Protein AF-A0A0B8NK72-F1 (afdb_monomer)

Structure (mmCIF, N/CA/C/O backbone):
data_AF-A0A0B8NK72-F1
#
_entry.id   AF-A0A0B8NK72-F1
#
loop_
_atom_site.group_PDB
_atom_site.id
_atom_site.type_symbol
_atom_site.label_atom_id
_atom_site.label_alt_id
_atom_site.label_comp_id
_atom_site.label_asym_id
_atom_site.la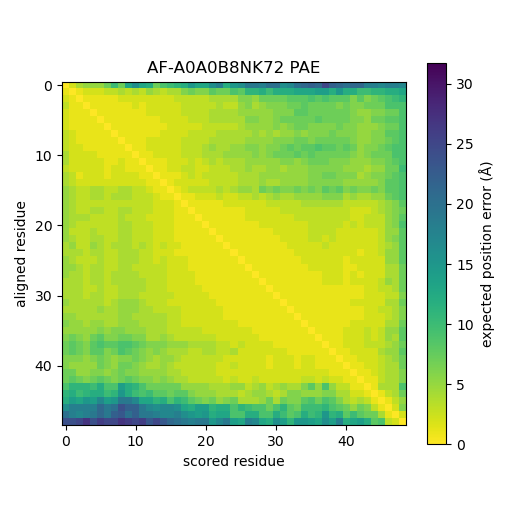bel_entity_id
_atom_site.label_seq_id
_atom_site.pdbx_PDB_ins_code
_atom_site.Cartn_x
_atom_site.Cartn_y
_atom_site.Cartn_z
_atom_site.occupancy
_atom_site.B_iso_or_equiv
_atom_site.auth_seq_id
_atom_site.auth_comp_id
_atom_site.auth_asym_id
_atom_site.auth_atom_id
_atom_site.pdbx_PDB_model_num
ATOM 1 N N . MET A 1 1 ? 13.369 0.720 -7.430 1.00 66.69 1 MET A N 1
ATOM 2 C CA . MET A 1 1 ? 13.026 1.634 -8.546 1.00 66.69 1 MET A CA 1
ATOM 3 C C . MET A 1 1 ? 13.484 1.138 -9.915 1.00 66.69 1 MET A C 1
ATOM 5 O O . MET A 1 1 ? 12.767 1.399 -10.867 1.00 66.69 1 MET A O 1
ATOM 9 N N . ALA A 1 2 ? 14.625 0.444 -10.049 1.00 89.75 2 ALA A N 1
ATOM 10 C CA . ALA A 1 2 ? 15.099 -0.035 -11.358 1.00 89.75 2 ALA A CA 1
ATOM 11 C C . ALA A 1 2 ? 14.091 -0.946 -12.095 1.00 89.75 2 ALA A C 1
ATOM 13 O O . ALA A 1 2 ? 13.975 -0.864 -13.311 1.00 89.75 2 ALA A O 1
ATOM 14 N N . GLU A 1 3 ? 13.329 -1.758 -11.356 1.00 94.00 3 GLU A N 1
ATOM 15 C CA . GLU A 1 3 ? 12.291 -2.637 -11.913 1.00 94.00 3 GLU A CA 1
ATOM 16 C C . GLU A 1 3 ? 11.144 -1.851 -12.569 1.00 94.00 3 GLU A C 1
ATOM 18 O O . GLU A 1 3 ? 10.866 -2.079 -13.740 1.00 94.00 3 GLU A O 1
ATOM 23 N N . LEU A 1 4 ? 10.562 -0.871 -11.868 1.00 91.75 4 LEU A N 1
ATOM 24 C CA . LEU A 1 4 ? 9.490 -0.020 -12.399 1.00 91.75 4 LEU A CA 1
ATOM 25 C C . LEU A 1 4 ? 9.922 0.724 -13.669 1.00 91.75 4 LEU A C 1
ATOM 27 O O . LEU A 1 4 ? 9.187 0.772 -14.650 1.00 91.75 4 LEU A O 1
ATOM 31 N N . ILE A 1 5 ? 11.137 1.279 -13.667 1.00 94.06 5 ILE A N 1
ATOM 32 C CA . ILE A 1 5 ? 11.687 1.977 -14.838 1.00 94.06 5 ILE A CA 1
ATOM 33 C C . ILE A 1 5 ? 11.845 1.003 -16.013 1.00 94.06 5 ILE A C 1
ATOM 35 O O . ILE A 1 5 ? 11.505 1.338 -17.145 1.00 94.06 5 ILE A O 1
ATOM 39 N N . ASN A 1 6 ? 12.325 -0.215 -15.753 1.00 96.12 6 ASN A N 1
ATOM 40 C CA . ASN A 1 6 ? 12.421 -1.254 -16.771 1.00 96.12 6 ASN A CA 1
ATOM 41 C C . ASN A 1 6 ? 11.039 -1.688 -17.290 1.00 96.12 6 ASN A C 1
ATOM 43 O O . ASN A 1 6 ? 10.899 -1.892 -18.492 1.00 96.12 6 ASN A O 1
ATOM 47 N N . ALA A 1 7 ? 10.030 -1.793 -16.423 1.00 95.62 7 ALA A N 1
ATOM 48 C CA . ALA A 1 7 ? 8.666 -2.151 -16.801 1.00 95.62 7 ALA A CA 1
ATOM 49 C C . ALA A 1 7 ? 8.066 -1.142 -17.786 1.00 95.62 7 ALA A C 1
ATOM 51 O O . ALA A 1 7 ? 7.583 -1.528 -18.847 1.00 95.62 7 ALA A O 1
ATOM 52 N N . ILE A 1 8 ? 8.232 0.153 -17.493 1.00 93.50 8 ILE A N 1
ATOM 53 C CA . ILE A 1 8 ? 7.834 1.250 -18.384 1.00 93.50 8 ILE A CA 1
ATOM 54 C C . ILE A 1 8 ? 8.559 1.138 -19.729 1.00 93.50 8 ILE A C 1
ATOM 56 O O . ILE A 1 8 ? 7.930 1.203 -20.779 1.00 93.50 8 ILE A O 1
ATOM 60 N N . ALA A 1 9 ? 9.880 0.936 -19.706 1.00 96.94 9 ALA A N 1
ATOM 61 C CA . ALA A 1 9 ? 10.689 0.854 -20.922 1.00 96.94 9 ALA A CA 1
ATOM 62 C C . ALA A 1 9 ? 10.392 -0.385 -21.787 1.00 96.94 9 ALA A C 1
ATOM 64 O O . ALA A 1 9 ? 10.749 -0.399 -22.962 1.00 96.94 9 ALA A O 1
ATOM 65 N N . THR A 1 10 ? 9.787 -1.427 -21.213 1.00 97.38 10 THR A N 1
ATOM 66 C CA . THR A 1 10 ? 9.464 -2.690 -21.898 1.00 97.38 10 THR A CA 1
ATOM 67 C C . THR A 1 10 ? 7.963 -2.894 -22.110 1.00 97.38 10 THR A C 1
ATOM 69 O O . THR A 1 10 ? 7.562 -3.991 -22.484 1.00 97.38 10 THR A O 1
ATOM 72 N N . GLU A 1 11 ? 7.149 -1.854 -21.889 1.00 95.94 11 GLU A N 1
ATOM 73 C CA . GLU A 1 11 ? 5.687 -1.867 -22.071 1.00 95.94 11 GLU A CA 1
ATOM 74 C C . GLU A 1 11 ? 4.987 -3.037 -21.358 1.00 95.94 11 GLU A C 1
ATOM 76 O O . GLU A 1 11 ? 4.041 -3.638 -21.865 1.00 95.94 11 GLU A O 1
ATOM 81 N N . ARG A 1 12 ? 5.460 -3.365 -20.154 1.00 96.00 12 ARG A N 1
ATOM 82 C CA . ARG A 1 12 ? 4.867 -4.387 -19.286 1.00 96.00 12 ARG A CA 1
ATOM 83 C C . ARG A 1 12 ? 4.386 -3.770 -17.984 1.00 96.00 12 ARG A C 1
ATOM 85 O O . ARG A 1 12 ? 4.884 -2.728 -17.554 1.00 96.00 12 ARG A O 1
ATOM 92 N N . ASP A 1 13 ? 3.513 -4.491 -17.297 1.00 93.19 13 ASP A N 1
ATOM 93 C CA . ASP A 1 13 ? 3.164 -4.133 -15.931 1.00 93.19 13 ASP A CA 1
ATOM 94 C C . ASP A 1 13 ? 4.370 -4.339 -14.990 1.00 93.19 13 ASP A C 1
ATOM 96 O O . ASP A 1 13 ? 5.127 -5.316 -15.128 1.00 93.19 13 A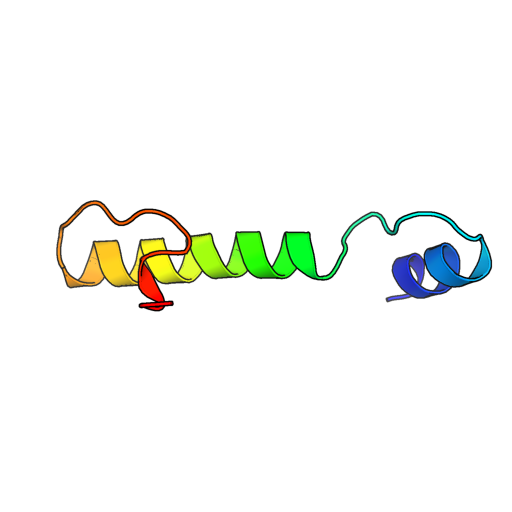SP A O 1
ATOM 100 N N . PRO A 1 14 ? 4.602 -3.406 -14.048 1.00 94.00 14 PRO A N 1
ATOM 101 C CA . PRO A 1 14 ? 5.633 -3.562 -13.034 1.00 94.00 14 PRO A CA 1
ATOM 102 C C . PRO A 1 14 ? 5.230 -4.637 -12.024 1.00 94.00 14 PRO A C 1
ATOM 104 O O . PRO A 1 14 ? 4.050 -4.892 -11.799 1.00 94.00 14 PRO A O 1
ATOM 107 N N . GLN A 1 15 ? 6.221 -5.238 -11.364 1.00 91.75 15 GLN A N 1
ATOM 108 C CA . GLN A 1 15 ? 5.971 -6.237 -10.313 1.00 91.75 15 GLN A CA 1
ATOM 109 C C . GLN A 1 15 ? 5.243 -5.663 -9.096 1.00 91.75 15 GLN A C 1
ATOM 111 O O . GLN A 1 15 ? 4.687 -6.410 -8.295 1.00 91.75 15 GLN A O 1
ATOM 116 N N . THR A 1 16 ? 5.310 -4.348 -8.915 1.00 88.06 16 THR A N 1
ATOM 117 C CA . THR A 1 16 ? 4.560 -3.637 -7.886 1.00 88.06 16 THR A CA 1
ATOM 118 C C . THR A 1 16 ? 4.143 -2.301 -8.469 1.00 88.06 16 THR A C 1
ATOM 120 O O . THR A 1 16 ? 4.990 -1.494 -8.869 1.00 88.06 16 THR A O 1
ATOM 123 N N . ASN A 1 17 ? 2.839 -2.080 -8.565 1.00 89.75 17 ASN A N 1
ATOM 124 C CA . ASN A 1 17 ? 2.267 -0.860 -9.112 1.00 89.75 17 ASN A CA 1
ATOM 125 C C . ASN A 1 17 ? 1.709 0.040 -7.991 1.00 89.75 17 ASN A C 1
ATOM 127 O O . ASN A 1 17 ? 1.750 -0.277 -6.801 1.00 89.75 17 ASN A O 1
ATOM 131 N N . GLY A 1 18 ? 1.221 1.222 -8.372 1.00 90.38 18 GLY A N 1
ATOM 132 C CA . GLY A 1 18 ? 0.657 2.173 -7.414 1.00 90.38 18 GLY A CA 1
ATOM 133 C C . GLY A 1 18 ? -0.588 1.650 -6.692 1.00 90.38 18 GLY A C 1
ATOM 134 O O . GLY A 1 18 ? -0.765 1.957 -5.518 1.00 90.38 18 GLY A O 1
ATOM 135 N N . MET A 1 19 ? -1.420 0.848 -7.358 1.00 90.12 19 MET A N 1
ATOM 136 C CA . MET A 1 19 ? -2.619 0.260 -6.764 1.00 90.12 19 MET A CA 1
ATOM 137 C C . MET A 1 19 ? -2.264 -0.753 -5.675 1.00 90.12 19 MET A C 1
ATOM 139 O O . MET A 1 19 ? -2.801 -0.656 -4.577 1.00 90.12 19 MET A O 1
ATOM 143 N N . ASP A 1 20 ? -1.281 -1.623 -5.918 1.00 91.12 20 ASP A N 1
ATOM 144 C CA . ASP A 1 20 ? -0.809 -2.597 -4.921 1.00 91.12 20 ASP A CA 1
ATOM 145 C C . ASP A 1 20 ? -0.334 -1.893 -3.632 1.00 91.12 20 ASP A C 1
ATOM 147 O O . ASP A 1 20 ? -0.579 -2.341 -2.504 1.00 91.12 20 ASP A O 1
ATOM 151 N N . ASN A 1 21 ? 0.316 -0.732 -3.789 1.00 90.62 21 ASN A N 1
ATOM 152 C CA . ASN A 1 21 ? 0.728 0.104 -2.664 1.00 90.62 21 ASN A CA 1
ATOM 153 C C . ASN A 1 21 ? -0.477 0.698 -1.921 1.00 90.62 21 ASN A C 1
ATOM 155 O O . ASN A 1 21 ? -0.477 0.731 -0.690 1.00 90.62 21 ASN A O 1
ATOM 159 N N . LEU A 1 22 ? -1.496 1.172 -2.643 1.00 92.31 22 LEU A N 1
ATOM 160 C CA . LEU A 1 22 ? -2.711 1.728 -2.042 1.00 92.31 22 LEU A CA 1
ATOM 161 C C . LEU A 1 22 ? -3.506 0.666 -1.277 1.00 92.31 22 LEU A C 1
ATOM 163 O O . LEU A 1 22 ? -3.967 0.945 -0.171 1.00 92.31 22 LEU A O 1
ATOM 167 N N . GLU A 1 23 ? -3.612 -0.554 -1.802 1.00 92.12 23 GLU A N 1
ATOM 168 C CA . GLU A 1 23 ? -4.245 -1.680 -1.106 1.00 92.12 23 GLU A CA 1
ATOM 169 C C . GLU A 1 23 ? -3.506 -2.023 0.193 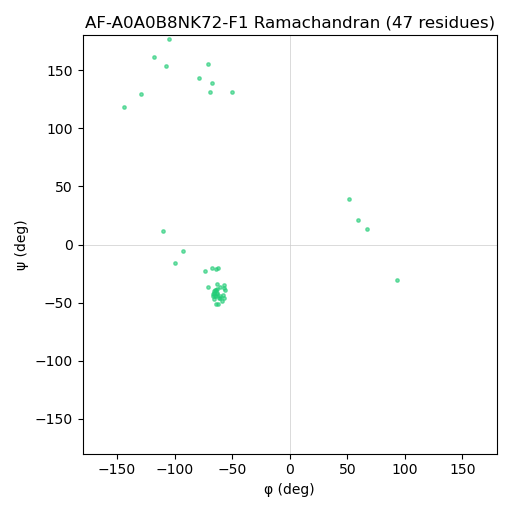1.00 92.12 23 GLU A C 1
ATOM 171 O O . GLU A 1 23 ? -4.120 -2.142 1.259 1.00 92.12 23 GLU A O 1
ATOM 176 N N . SER A 1 24 ? -2.172 -2.095 0.128 1.00 93.69 24 SER A N 1
ATOM 177 C CA . SER A 1 24 ? -1.321 -2.346 1.297 1.00 93.69 24 SER A CA 1
ATOM 178 C C . SER A 1 24 ? -1.491 -1.263 2.365 1.00 93.69 24 SER A C 1
ATOM 180 O O . SER A 1 24 ? -1.647 -1.563 3.550 1.00 93.69 24 SER A O 1
ATOM 182 N N . LEU A 1 25 ? -1.516 0.009 1.956 1.00 94.06 25 LEU A N 1
ATOM 183 C CA . LEU A 1 25 ? -1.782 1.128 2.860 1.00 94.06 25 LEU A CA 1
ATOM 184 C C . LEU A 1 25 ? -3.188 1.037 3.464 1.00 94.06 25 LEU A C 1
ATOM 186 O O . LEU A 1 25 ? -3.338 1.227 4.670 1.00 94.06 25 LEU A O 1
ATOM 190 N N . GLY A 1 26 ? -4.203 0.697 2.667 1.00 94.25 26 GLY A N 1
ATOM 191 C CA . GLY A 1 26 ? -5.577 0.506 3.131 1.00 94.25 26 GLY A CA 1
ATOM 192 C C . GLY A 1 26 ? -5.685 -0.533 4.249 1.00 94.25 26 GLY A C 1
ATOM 193 O O . GLY A 1 26 ? -6.411 -0.314 5.222 1.00 94.25 26 GLY A O 1
ATOM 194 N N . LEU A 1 27 ? -4.922 -1.626 4.158 1.00 95.06 27 LEU A N 1
ATOM 195 C CA . LEU A 1 27 ? -4.824 -2.624 5.224 1.00 95.06 27 LEU A CA 1
ATOM 196 C C . LEU A 1 27 ? -4.158 -2.053 6.481 1.00 95.06 27 LEU A C 1
ATOM 198 O O . LEU A 1 27 ? -4.686 -2.230 7.579 1.00 95.06 27 LEU A O 1
ATOM 202 N N . CYS A 1 28 ? -3.034 -1.346 6.335 1.00 96.00 28 CYS A N 1
ATOM 203 C CA . CYS A 1 28 ? -2.344 -0.720 7.464 1.00 96.00 28 CYS A CA 1
ATOM 204 C C . CYS A 1 28 ? -3.261 0.249 8.228 1.00 96.00 28 CYS A C 1
ATOM 206 O O . CYS A 1 28 ? -3.335 0.179 9.455 1.00 96.00 28 CYS A O 1
ATOM 208 N N . PHE A 1 29 ? -4.005 1.108 7.525 1.00 95.81 29 PHE A N 1
ATOM 209 C CA . PHE A 1 29 ? -4.943 2.042 8.159 1.00 95.81 29 PHE A CA 1
ATOM 210 C C . PHE A 1 29 ? -6.103 1.327 8.856 1.00 95.81 29 PHE A C 1
ATOM 212 O O . PHE A 1 29 ? -6.450 1.682 9.982 1.00 95.81 29 PHE A O 1
ATOM 219 N N . ALA A 1 30 ? -6.670 0.288 8.237 1.00 95.62 30 ALA A N 1
ATOM 220 C CA . ALA A 1 30 ? -7.718 -0.508 8.871 1.0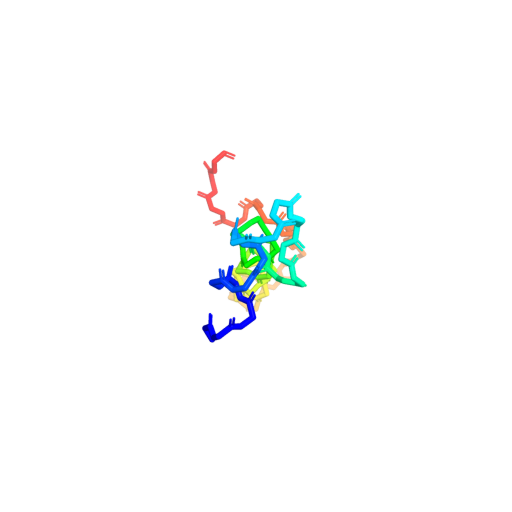0 95.62 30 ALA A CA 1
ATOM 221 C C . ALA A 1 30 ? -7.223 -1.229 10.133 1.00 95.62 30 ALA A C 1
ATOM 223 O O . ALA A 1 30 ? -7.947 -1.275 11.127 1.00 95.62 30 ALA A O 1
ATOM 224 N N . ALA A 1 31 ? -5.987 -1.734 10.136 1.00 96.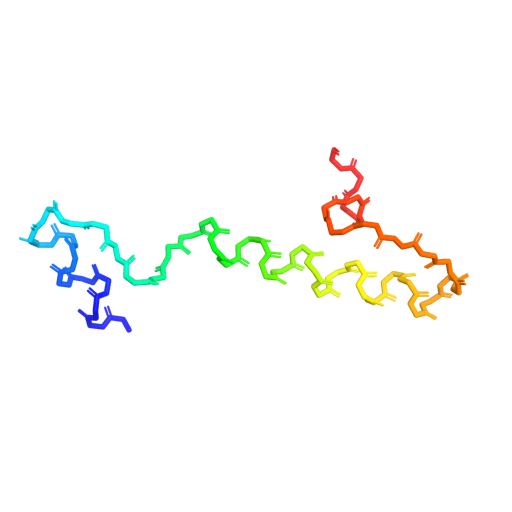38 31 ALA A N 1
ATOM 225 C CA . ALA A 1 31 ? -5.392 -2.368 11.310 1.00 96.38 31 ALA A CA 1
ATOM 226 C C . ALA A 1 31 ? -5.225 -1.383 12.478 1.00 96.38 31 ALA A C 1
ATOM 228 O O . ALA A 1 31 ? -5.588 -1.712 13.608 1.00 96.38 31 ALA A O 1
ATOM 229 N N . VAL A 1 32 ? -4.739 -0.166 12.209 1.00 96.56 32 VAL A N 1
ATOM 230 C CA . VAL A 1 32 ? -4.617 0.892 13.228 1.00 96.56 32 VAL A CA 1
ATOM 231 C C . VAL A 1 32 ? -5.992 1.274 13.779 1.00 96.56 32 VAL A C 1
ATOM 233 O O . VAL A 1 32 ? -6.201 1.210 14.989 1.00 96.56 32 VAL A O 1
ATOM 236 N N . ALA A 1 33 ? -6.960 1.572 12.909 1.00 95.50 33 ALA A N 1
ATOM 237 C CA . ALA A 1 33 ? -8.318 1.930 13.325 1.00 95.50 33 ALA A CA 1
ATOM 238 C C . ALA A 1 33 ? -9.004 0.805 14.125 1.00 95.50 33 ALA A C 1
ATOM 240 O O . ALA A 1 33 ? -9.737 1.056 15.087 1.00 95.50 33 ALA A O 1
ATOM 241 N N . SER A 1 34 ? -8.752 -0.453 13.755 1.00 96.75 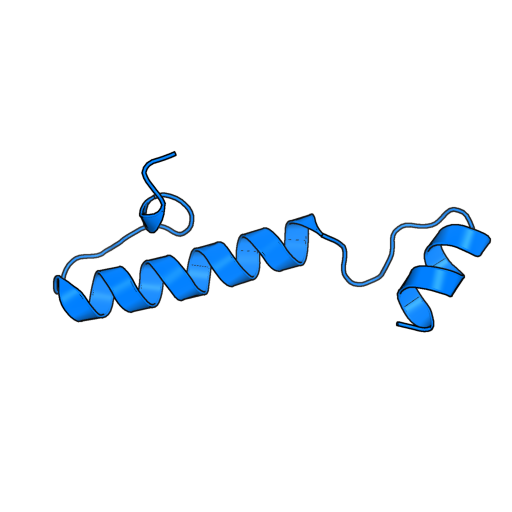34 SER A N 1
ATOM 242 C CA . SER A 1 34 ? -9.246 -1.617 14.489 1.00 96.75 34 SER A CA 1
ATOM 243 C C . SER A 1 34 ? -8.646 -1.696 15.894 1.00 96.75 34 SER A C 1
ATOM 245 O O . SER A 1 34 ? -9.385 -1.898 16.858 1.00 96.75 34 SER A O 1
ATOM 247 N N . ALA A 1 35 ? -7.337 -1.466 16.032 1.00 97.38 35 ALA A N 1
ATOM 248 C CA . ALA A 1 35 ? -6.652 -1.469 17.322 1.00 97.38 35 ALA A CA 1
ATOM 249 C C . ALA A 1 35 ? -7.144 -0.348 18.256 1.00 97.38 35 ALA A C 1
ATOM 251 O O . ALA A 1 35 ? -7.315 -0.581 19.450 1.00 97.38 35 ALA A O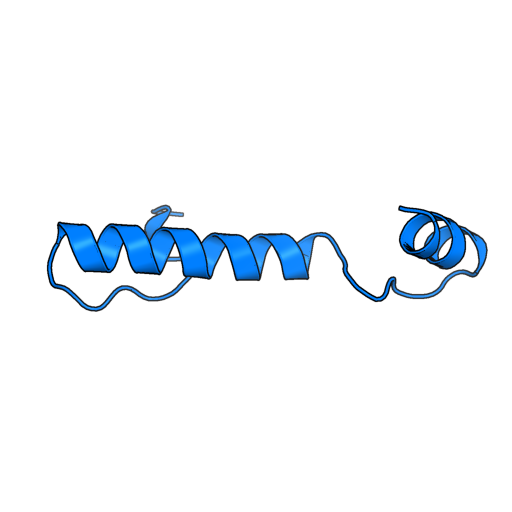 1
ATOM 252 N N . GLU A 1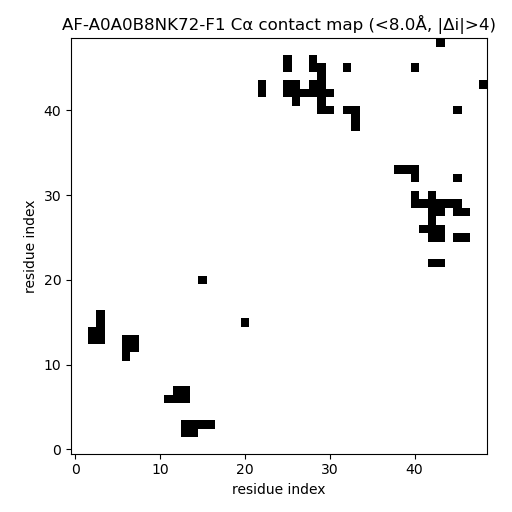 36 ? -7.416 0.844 17.722 1.00 96.44 36 GLU A N 1
ATOM 253 C CA . GLU A 1 36 ? -7.903 1.991 18.501 1.00 96.44 36 GLU A CA 1
ATOM 254 C C . GLU A 1 36 ? -9.351 1.819 18.978 1.00 96.44 36 GLU A C 1
ATOM 256 O O . GLU A 1 36 ? -9.707 2.240 20.079 1.00 96.44 36 GLU A O 1
ATOM 261 N N . THR A 1 37 ? -10.202 1.203 18.156 1.00 95.75 37 THR A N 1
ATOM 262 C CA . THR A 1 37 ? -11.647 1.106 18.425 1.00 95.75 37 THR A CA 1
ATOM 263 C C . THR A 1 37 ? -12.081 -0.232 19.018 1.00 95.75 37 THR A C 1
ATOM 265 O O . THR A 1 37 ? -13.208 -0.346 19.506 1.00 95.75 37 THR A O 1
ATOM 268 N N . GLY A 1 38 ? -11.231 -1.259 18.938 1.00 96.56 38 GLY A N 1
ATOM 269 C CA . GLY A 1 38 ? -11.567 -2.640 19.290 1.00 96.56 38 GLY A CA 1
ATOM 270 C C . GLY A 1 38 ? -12.592 -3.290 18.352 1.00 96.56 38 GLY A C 1
ATOM 271 O O . GLY A 1 38 ? -13.157 -4.330 18.690 1.00 96.56 38 GLY A O 1
ATOM 272 N N . LYS A 1 39 ? -12.878 -2.683 17.194 1.00 95.75 39 LYS A N 1
ATOM 273 C CA . LYS A 1 39 ? -13.859 -3.174 16.215 1.00 95.75 39 LYS A CA 1
ATOM 274 C C . LYS A 1 39 ? -13.160 -3.738 14.985 1.00 95.75 39 LYS A C 1
ATOM 276 O O . LYS A 1 39 ? -12.061 -3.318 14.637 1.00 95.75 39 LYS A O 1
ATOM 281 N N . SER A 1 40 ? -13.815 -4.669 14.296 1.00 95.44 40 SER A N 1
ATOM 282 C CA . SER A 1 40 ? -13.371 -5.089 12.964 1.00 95.44 40 SER A CA 1
ATOM 283 C C . SER A 1 40 ? -13.596 -3.948 11.966 1.00 95.44 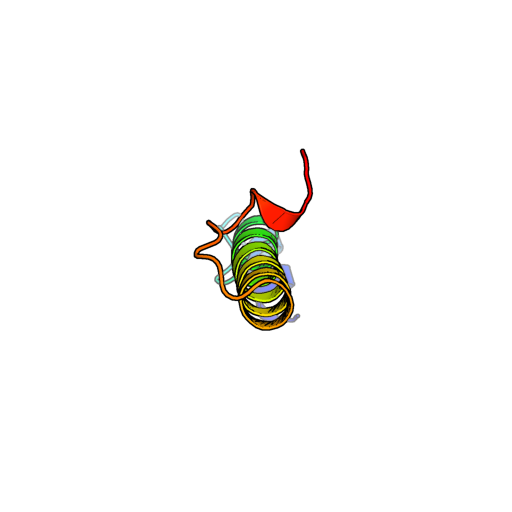40 SER A C 1
ATOM 285 O O . SER A 1 40 ? -14.683 -3.371 11.937 1.00 95.44 40 SER A O 1
ATOM 287 N N . VAL A 1 41 ? -12.570 -3.623 11.176 1.00 95.06 41 VAL A N 1
ATOM 288 C CA . VAL A 1 41 ? -12.587 -2.570 10.148 1.00 95.06 41 VAL A CA 1
ATOM 289 C C . VAL A 1 41 ? -12.078 -3.180 8.846 1.00 95.06 41 VAL A C 1
ATOM 291 O O . VAL A 1 41 ? -11.028 -3.829 8.852 1.00 95.06 41 VAL A O 1
ATOM 294 N N . LYS A 1 42 ? -12.798 -3.007 7.731 1.00 93.44 42 LYS A N 1
ATOM 295 C CA . LYS A 1 42 ? -12.314 -3.498 6.436 1.00 93.44 42 LYS A CA 1
ATOM 296 C C . LYS A 1 42 ? -11.263 -2.544 5.851 1.00 93.44 42 LYS A C 1
ATOM 298 O O . LYS A 1 42 ? -11.415 -1.325 5.975 1.00 93.44 42 LYS A O 1
ATOM 303 N N . PRO A 1 43 ? -10.224 -3.064 5.173 1.00 90.94 43 PRO A N 1
ATOM 304 C CA . PRO A 1 43 ? -9.314 -2.243 4.376 1.00 90.94 43 PRO A CA 1
ATOM 305 C C . PRO A 1 43 ? -10.081 -1.317 3.424 1.00 90.94 43 PRO A C 1
ATOM 307 O O . PRO A 1 43 ? -11.002 -1.760 2.742 1.00 90.94 43 PRO A O 1
ATOM 310 N N . GLY A 1 44 ? -9.728 -0.030 3.418 1.00 82.69 44 GLY A N 1
ATOM 311 C CA . GLY A 1 44 ? -10.410 1.012 2.636 1.00 82.69 44 GLY A CA 1
ATOM 312 C C . GLY A 1 44 ? -11.525 1.765 3.378 1.00 82.69 44 GLY A C 1
ATOM 313 O O . GLY A 1 44 ? -11.672 2.963 3.162 1.00 82.69 44 GLY A O 1
ATOM 314 N N . GLU A 1 45 ? -12.232 1.141 4.329 1.00 85.38 45 GLU A N 1
ATOM 315 C CA . GLU A 1 45 ? -13.289 1.817 5.116 1.00 85.38 45 GLU A CA 1
ATOM 316 C C . GLU A 1 45 ? -12.717 2.788 6.163 1.00 85.38 45 GLU A C 1
ATOM 318 O O . GLU A 1 45 ? -13.382 3.737 6.573 1.00 85.38 45 GLU A O 1
ATOM 323 N N . ALA A 1 46 ? -11.459 2.586 6.570 1.00 76.62 46 ALA A N 1
ATOM 324 C CA . ALA A 1 46 ? -10.776 3.448 7.536 1.00 76.62 46 ALA A CA 1
ATOM 325 C C . ALA A 1 46 ? -10.599 4.901 7.052 1.00 76.62 46 ALA A C 1
ATOM 327 O O . ALA A 1 46 ? -10.391 5.791 7.873 1.00 76.62 46 ALA A O 1
ATOM 328 N N . LEU A 1 47 ? -10.667 5.147 5.738 1.00 63.09 47 LEU A N 1
ATOM 329 C CA . LEU A 1 47 ? -10.427 6.462 5.138 1.00 63.09 47 LEU A CA 1
ATOM 330 C C . LEU A 1 47 ? -11.704 7.300 4.949 1.00 63.09 47 LEU A C 1
ATOM 332 O O . LEU A 1 47 ? -11.594 8.462 4.567 1.00 63.09 47 LEU A O 1
ATOM 336 N N . GLY A 1 48 ? -12.896 6.753 5.227 1.00 58.47 48 GLY A N 1
ATOM 337 C CA . GLY A 1 48 ? -14.168 7.474 5.069 1.00 58.47 48 GLY A CA 1
ATOM 338 C C . GLY A 1 48 ? -14.460 7.969 3.643 1.00 58.47 48 GLY A C 1
ATOM 339 O O . GLY A 1 48 ? -15.231 8.918 3.494 1.00 58.47 48 GLY A O 1
ATOM 340 N N . LEU A 1 49 ? -13.821 7.367 2.631 1.00 47.59 49 LEU A N 1
ATOM 341 C CA . LEU A 1 49 ? -14.053 7.619 1.203 1.00 47.59 49 LEU A CA 1
ATOM 342 C C . LEU A 1 49 ? -15.262 6.835 0.683 1.00 47.59 49 LEU A C 1
ATOM 344 O O . LEU A 1 49 ? -15.437 5.673 1.114 1.00 47.59 49 LEU A O 1
#

Solvent-accessible surface area (backbone atoms only — not comparable to full-atom values): 2932 Å² total; per-residue (Å²): 112,72,61,50,55,48,17,63,76,65,79,46,83,42,99,71,50,72,63,60,51,51,55,53,48,24,42,54,48,9,51,52,54,18,68,76,68,76,43,93,53,56,62,52,61,65,73,78,116

Sequence (49 aa):
MAELINAIATERDPQTNGMDNLESLGLCFAAVASAETGKSVKPGEALGL

Secondary structure (DSSP, 8-state):
-HHHHHHHHTTS--SS-HHHHHHHHHHHHHHHHHHHHSS---TTGGGT-

Organism: NCBI:txid1481914

pLDDT: mean 90.44, std 10.35, range [47.59, 97.38]

Mean predicted aligned error: 4.49 Å

Radius of gyration: 15.2 Å; Cα contacts (8 Å, |Δi|>4): 41; chains: 1; bounding box: 29×14×41 Å

Foldseek 3Di:
DVQCVVCVVVVHDGPDDPVNVLQVVLVVLQVVVCVVPVDRGDRPVSVVD